Protein AF-A0A7X7E949-F1 (afdb_monomer_lite)

Sequence (56 aa):
RKRLHELPEDKDAEIICFCKISLRGYEAALVLEANGWKNVRVMEGGIMAWPYSRER

Secondary structure (DSSP, 8-state):
-TTGGGS-S-TTS-EEE--SSSHHHHHHHHHHHTTT-S-EEE-TTHHHHTTSPPP-

Structure (mmCIF, N/CA/C/O backbone):
data_AF-A0A7X7E949-F1
#
_entry.id   AF-A0A7X7E949-F1
#
loop_
_atom_site.group_PDB
_atom_site.id
_atom_site.type_symbol
_atom_site.label_atom_id
_atom_site.label_alt_id
_atom_site.label_comp_id
_atom_site.label_asym_id
_atom_site.label_entity_id
_atom_site.label_seq_id
_atom_site.pdbx_PDB_ins_code
_atom_site.Cartn_x
_atom_site.Cartn_y
_atom_site.Cartn_z
_atom_site.occupancy
_atom_site.B_iso_or_equiv
_atom_site.auth_seq_id
_atom_site.auth_comp_id
_atom_site.auth_asym_id
_atom_site.auth_atom_id
_atom_site.pdbx_PDB_model_num
ATOM 1 N N . ARG A 1 1 ? -6.401 12.750 1.108 1.00 76.88 1 ARG A N 1
ATOM 2 C CA . ARG A 1 1 ? -7.073 11.541 1.649 1.00 76.88 1 ARG A CA 1
ATOM 3 C C . ARG A 1 1 ? -8.616 11.676 1.690 1.00 76.88 1 ARG A C 1
ATOM 5 O O . ARG A 1 1 ? -9.244 11.112 2.566 1.00 76.88 1 ARG A O 1
ATOM 12 N N . LYS A 1 2 ? -9.266 12.395 0.753 1.00 93.06 2 LYS A N 1
ATOM 13 C CA . LYS A 1 2 ? -10.715 12.722 0.829 1.00 93.06 2 LYS A CA 1
ATOM 14 C C . LYS A 1 2 ? -11.664 11.579 0.411 1.00 93.06 2 LYS A C 1
ATOM 16 O O . LYS A 1 2 ? -12.853 11.652 0.681 1.00 93.06 2 LYS A O 1
ATOM 21 N N . ARG A 1 3 ? -11.132 10.540 -0.240 1.00 96.00 3 ARG A N 1
ATOM 22 C CA . ARG A 1 3 ? -11.884 9.438 -0.870 1.00 96.00 3 ARG A CA 1
ATOM 23 C C . ARG A 1 3 ? -11.681 8.088 -0.171 1.00 96.00 3 ARG A C 1
ATOM 25 O O . ARG A 1 3 ? -11.882 7.045 -0.768 1.00 96.00 3 ARG A O 1
ATOM 32 N N . LEU A 1 4 ? -11.242 8.094 1.092 1.00 95.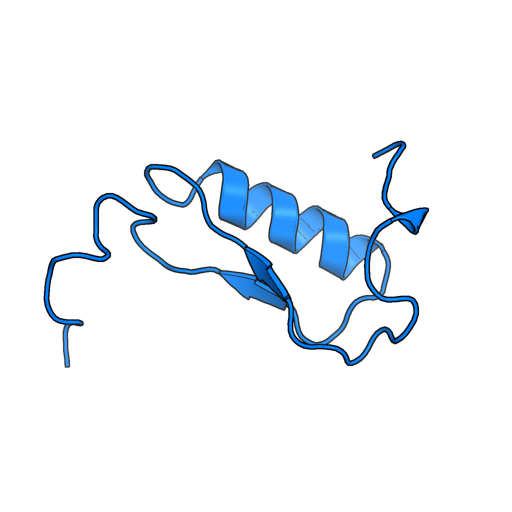88 4 LEU A N 1
ATOM 33 C CA . LEU A 1 4 ? -11.039 6.850 1.851 1.00 95.88 4 LEU A CA 1
ATOM 34 C C . LEU A 1 4 ? -12.346 6.071 2.076 1.00 95.88 4 LEU A C 1
ATOM 36 O O . LEU A 1 4 ? -12.293 4.869 2.282 1.00 95.88 4 LEU A O 1
ATOM 40 N N . HIS A 1 5 ? -13.494 6.747 2.005 1.00 95.50 5 HIS A N 1
ATOM 41 C CA . HIS A 1 5 ? -14.823 6.145 2.116 1.00 95.50 5 HIS A CA 1
ATOM 42 C C . HIS A 1 5 ? -15.239 5.325 0.883 1.00 95.50 5 HIS A C 1
ATOM 44 O O . HIS A 1 5 ? -16.252 4.646 0.929 1.00 95.50 5 HIS A O 1
ATOM 50 N N . GLU A 1 6 ? -14.495 5.402 -0.223 1.00 97.31 6 GLU A N 1
ATOM 51 C CA . GLU A 1 6 ? -14.761 4.602 -1.428 1.00 97.31 6 GLU A CA 1
ATOM 52 C C . GLU A 1 6 ? -14.052 3.241 -1.397 1.00 97.31 6 GLU A C 1
ATOM 54 O O . GLU A 1 6 ? -14.227 2.420 -2.294 1.00 97.31 6 GLU A O 1
ATOM 59 N N . LEU A 1 7 ? -13.199 3.023 -0.396 1.00 96.94 7 LEU A N 1
ATOM 60 C CA . LEU A 1 7 ? -12.488 1.769 -0.188 1.00 96.94 7 LEU A CA 1
ATOM 61 C C . LEU A 1 7 ? -13.343 0.810 0.650 1.00 96.94 7 LEU A C 1
ATOM 63 O O . LEU A 1 7 ? -14.264 1.270 1.327 1.00 96.94 7 LEU A O 1
ATOM 67 N N . PRO A 1 8 ? -13.035 -0.502 0.647 1.00 97.50 8 PRO A N 1
ATOM 68 C CA . PRO A 1 8 ? -13.768 -1.475 1.447 1.00 97.50 8 PRO A CA 1
ATOM 69 C C . PRO A 1 8 ? -13.908 -1.036 2.907 1.00 97.50 8 PRO A C 1
ATOM 71 O O . PRO A 1 8 ? -12.920 -0.665 3.551 1.00 97.50 8 PRO A O 1
ATOM 74 N N . GLU A 1 9 ? -15.142 -1.086 3.413 1.00 96.38 9 GLU A N 1
ATOM 75 C CA . GLU A 1 9 ? -15.443 -0.786 4.817 1.00 96.38 9 GLU A CA 1
ATOM 76 C C . GLU A 1 9 ? -14.797 -1.815 5.753 1.00 96.38 9 GLU A C 1
ATOM 78 O O . GLU A 1 9 ? -14.303 -1.452 6.822 1.00 96.38 9 GLU A O 1
ATOM 83 N N . ASP A 1 10 ? -14.742 -3.079 5.316 1.00 97.88 10 ASP A N 1
ATOM 84 C CA . ASP A 1 10 ? -14.006 -4.145 5.989 1.00 97.88 10 ASP A CA 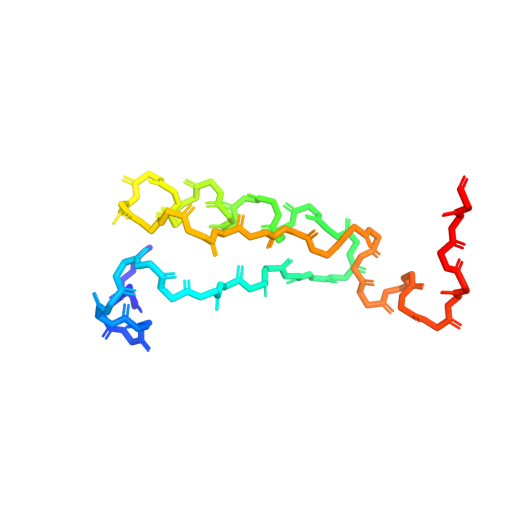1
ATOM 85 C C . ASP A 1 10 ? -12.502 -3.831 6.006 1.00 97.88 10 ASP A C 1
ATOM 87 O O . ASP A 1 10 ? -11.828 -3.771 4.973 1.00 97.88 10 ASP A O 1
ATOM 91 N N . LYS A 1 11 ? -11.971 -3.631 7.214 1.00 97.50 11 LYS A N 1
ATOM 92 C CA . LYS A 1 11 ? -10.564 -3.295 7.448 1.00 97.50 11 LYS A CA 1
ATOM 93 C C . LYS A 1 11 ? -9.617 -4.474 7.262 1.00 97.50 11 LYS A C 1
ATOM 95 O O . LYS A 1 11 ? -8.411 -4.248 7.177 1.00 97.50 11 LYS A O 1
ATOM 100 N N . ASP A 1 12 ? -10.134 -5.692 7.170 1.00 98.19 12 ASP A N 1
ATOM 101 C CA . ASP A 1 12 ? -9.352 -6.902 6.934 1.00 98.19 12 ASP A CA 1
ATOM 102 C C . ASP A 1 12 ? -9.356 -7.329 5.446 1.00 98.19 12 ASP A C 1
ATOM 104 O O . ASP A 1 12 ? -8.631 -8.252 5.060 1.00 98.19 12 ASP A O 1
ATOM 108 N N . ALA A 1 13 ? -10.088 -6.605 4.585 1.00 98.25 13 ALA A N 1
ATOM 109 C CA . ALA A 1 13 ? -10.072 -6.798 3.136 1.00 98.25 13 ALA A CA 1
ATOM 110 C C . ALA A 1 13 ? -8.661 -6.613 2.544 1.00 98.25 13 ALA A C 1
ATOM 112 O O . ALA A 1 13 ? -7.952 -5.664 2.889 1.00 98.25 13 ALA A O 1
ATOM 113 N N . GLU A 1 14 ? -8.263 -7.500 1.622 1.00 98.31 14 GLU A N 1
ATOM 114 C CA . GLU A 1 14 ? -6.967 -7.396 0.938 1.00 98.31 14 GLU A CA 1
ATOM 115 C C . GLU A 1 14 ? -6.956 -6.194 -0.019 1.00 98.31 14 GLU A C 1
ATOM 117 O O . GLU A 1 14 ? -7.798 -6.080 -0.912 1.00 98.31 14 GLU A O 1
ATOM 122 N N . ILE A 1 15 ? -5.970 -5.308 0.146 1.00 98.44 15 ILE A N 1
ATOM 123 C CA . ILE A 1 15 ? -5.740 -4.170 -0.747 1.00 98.44 15 ILE A CA 1
ATOM 124 C C . ILE A 1 15 ? -4.313 -4.231 -1.290 1.00 98.44 15 ILE A C 1
ATOM 126 O O . ILE A 1 15 ? -3.342 -4.033 -0.558 1.00 98.44 15 ILE A O 1
ATOM 130 N N . ILE A 1 16 ? -4.184 -4.445 -2.602 1.00 98.06 16 ILE A N 1
ATOM 131 C CA . ILE A 1 16 ? -2.893 -4.433 -3.301 1.00 98.06 16 ILE A CA 1
ATOM 132 C C . ILE A 1 16 ? -2.644 -3.051 -3.911 1.00 98.06 16 ILE A C 1
ATOM 134 O O . ILE A 1 16 ? -3.254 -2.662 -4.908 1.00 98.06 16 ILE A O 1
ATOM 138 N N . CYS A 1 17 ? -1.713 -2.304 -3.328 1.00 98.12 17 CYS A N 1
ATOM 139 C CA . CYS A 1 17 ? -1.288 -1.005 -3.824 1.00 98.12 17 CYS A CA 1
ATOM 140 C C . CYS A 1 17 ? -0.190 -1.158 -4.887 1.00 98.12 17 CYS A C 1
ATOM 142 O O . CYS A 1 17 ? 0.831 -1.813 -4.671 1.00 98.12 17 CYS A O 1
ATOM 144 N N . PHE A 1 18 ? -0.357 -0.495 -6.031 1.00 97.81 18 PHE A N 1
ATOM 145 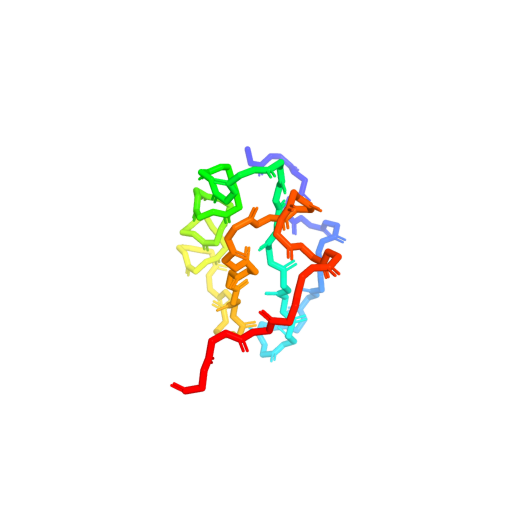C CA . PHE A 1 18 ? 0.648 -0.463 -7.092 1.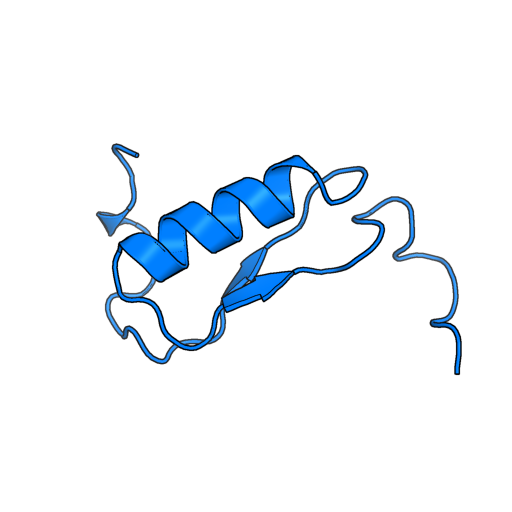00 97.81 18 PHE A CA 1
ATOM 146 C C . PHE A 1 18 ? 0.692 0.897 -7.794 1.00 97.81 18 PHE A C 1
ATOM 148 O O . PHE A 1 18 ? -0.228 1.707 -7.708 1.00 97.81 18 PHE A O 1
ATOM 155 N N . CYS A 1 19 ? 1.790 1.168 -8.499 1.00 97.50 19 CYS A N 1
ATOM 156 C CA . CYS A 1 19 ? 1.884 2.297 -9.424 1.00 97.50 19 CYS A CA 1
ATOM 157 C C . CYS A 1 19 ? 2.842 1.944 -10.575 1.00 97.50 19 CYS A C 1
ATOM 159 O O . CYS A 1 19 ? 3.027 0.768 -10.877 1.00 97.50 19 CYS A O 1
ATOM 161 N N . LYS A 1 20 ? 3.473 2.937 -11.220 1.00 97.75 20 LYS A N 1
ATOM 162 C CA . LYS A 1 20 ? 4.451 2.682 -12.291 1.00 97.75 20 LYS A CA 1
ATOM 163 C C . LYS A 1 20 ? 5.677 1.890 -11.803 1.00 97.75 20 LYS A C 1
ATOM 165 O O . LYS A 1 20 ? 6.039 0.915 -12.443 1.00 97.75 20 LYS A O 1
ATOM 170 N N . ILE A 1 21 ? 6.275 2.327 -10.689 1.00 96.25 21 ILE A N 1
ATOM 171 C CA . ILE A 1 21 ? 7.549 1.827 -10.123 1.00 96.25 21 ILE A CA 1
ATOM 172 C C . ILE A 1 21 ? 7.503 1.748 -8.579 1.00 96.25 21 ILE A C 1
ATOM 174 O O . ILE A 1 21 ? 8.441 2.120 -7.889 1.00 96.25 21 ILE A O 1
ATOM 178 N N . SER A 1 22 ? 6.350 1.375 -8.025 1.00 93.94 22 SER A N 1
ATOM 179 C CA . SER A 1 22 ? 6.076 1.172 -6.583 1.00 93.94 22 SER A CA 1
ATOM 180 C C . SER A 1 22 ? 6.210 2.340 -5.595 1.00 93.94 22 SER A C 1
ATOM 182 O O . SER A 1 22 ? 5.594 2.245 -4.542 1.00 93.94 22 SER A O 1
ATOM 184 N N . LEU A 1 23 ? 6.840 3.475 -5.921 1.00 95.88 23 LEU A N 1
ATOM 185 C CA . LEU A 1 23 ? 6.967 4.609 -4.979 1.00 95.88 23 LEU A CA 1
ATOM 186 C C . LEU A 1 23 ? 5.615 5.111 -4.429 1.00 95.88 23 LEU A C 1
ATOM 188 O O . LEU A 1 23 ? 5.379 5.108 -3.226 1.00 95.88 23 LEU A O 1
ATOM 192 N N . ARG A 1 24 ? 4.673 5.459 -5.314 1.00 97.94 24 ARG A N 1
ATOM 193 C CA . ARG A 1 24 ? 3.328 5.924 -4.909 1.00 97.94 24 ARG A CA 1
ATOM 194 C C . ARG A 1 24 ? 2.466 4.808 -4.322 1.00 97.94 24 ARG A C 1
ATOM 196 O O . ARG A 1 24 ? 1.576 5.076 -3.527 1.00 97.94 24 ARG A O 1
ATOM 203 N N . GLY A 1 25 ? 2.708 3.565 -4.745 1.00 97.62 25 GLY A N 1
ATOM 204 C CA . GLY A 1 25 ? 2.029 2.394 -4.188 1.00 97.62 25 GLY A CA 1
ATOM 205 C C . GLY A 1 25 ? 2.402 2.195 -2.721 1.00 97.62 25 GLY A C 1
ATOM 206 O O . GLY A 1 25 ? 1.529 1.940 -1.902 1.00 97.62 25 GLY A O 1
ATOM 207 N N . TYR A 1 26 ? 3.675 2.404 -2.384 1.00 97.81 26 TYR A N 1
ATOM 208 C CA . TYR A 1 26 ? 4.160 2.367 -1.011 1.00 97.81 26 TYR A CA 1
ATOM 209 C C . TYR A 1 26 ? 3.576 3.500 -0.159 1.00 97.81 26 TYR A C 1
ATOM 211 O O . TYR A 1 26 ? 3.035 3.246 0.912 1.00 97.81 26 TYR A O 1
ATOM 219 N N . GLU A 1 27 ? 3.578 4.739 -0.660 1.00 97.94 27 GLU A N 1
ATOM 220 C CA . GLU A 1 27 ? 2.926 5.857 0.039 1.00 97.94 27 GLU A CA 1
ATOM 221 C C . GLU A 1 27 ? 1.430 5.606 0.270 1.00 97.94 27 GLU A C 1
ATOM 223 O O . GLU A 1 27 ? 0.908 5.902 1.345 1.00 97.94 27 GLU A O 1
ATOM 228 N N . ALA A 1 28 ? 0.730 5.048 -0.723 1.00 97.69 28 ALA A N 1
ATOM 229 C CA . ALA A 1 28 ? -0.671 4.674 -0.581 1.00 97.69 28 ALA A CA 1
ATOM 230 C C . ALA A 1 28 ? -0.853 3.605 0.502 1.00 97.69 28 ALA A C 1
ATOM 232 O O . ALA A 1 28 ? -1.730 3.771 1.346 1.00 97.69 28 ALA A O 1
ATOM 233 N N . ALA A 1 29 ? -0.002 2.576 0.533 1.00 98.12 29 ALA A N 1
ATOM 234 C CA . ALA A 1 29 ? -0.063 1.539 1.556 1.00 98.12 29 ALA A CA 1
ATOM 235 C C . ALA A 1 29 ? 0.075 2.124 2.969 1.00 98.12 29 ALA A C 1
ATOM 237 O O . ALA A 1 29 ? -0.807 1.910 3.797 1.00 98.12 29 ALA A O 1
ATOM 238 N N . LEU A 1 30 ? 1.069 2.991 3.192 1.00 98.06 30 LEU A N 1
ATOM 239 C CA . LEU A 1 30 ? 1.251 3.688 4.471 1.00 98.06 30 LEU A CA 1
ATOM 240 C C . LEU A 1 30 ? 0.029 4.529 4.863 1.00 98.06 30 LEU A C 1
ATOM 242 O O . LEU A 1 30 ? -0.350 4.600 6.032 1.00 98.06 30 LEU A O 1
ATOM 246 N N . VAL A 1 31 ? -0.607 5.194 3.893 1.00 98.00 31 VAL A N 1
ATOM 247 C CA . VAL A 1 31 ? -1.842 5.947 4.142 1.00 98.00 31 VAL A CA 1
ATOM 248 C C . VAL A 1 31 ? -2.968 5.016 4.590 1.00 98.00 31 VAL A C 1
ATOM 250 O O . VAL A 1 31 ? -3.701 5.383 5.505 1.00 98.00 31 VAL A O 1
ATOM 253 N N . LEU A 1 32 ? -3.131 3.851 3.966 1.00 98.19 32 LEU A N 1
ATOM 254 C CA . LEU A 1 32 ? -4.189 2.902 4.311 1.00 98.19 32 LEU A CA 1
ATOM 255 C C . LEU A 1 32 ? -3.945 2.245 5.670 1.00 98.19 32 LEU A C 1
ATOM 257 O O . LEU A 1 32 ? -4.848 2.227 6.505 1.00 98.19 32 LEU A O 1
ATOM 261 N N . GLU A 1 33 ? -2.722 1.805 5.941 1.00 98.12 33 GLU A N 1
ATOM 262 C CA . GLU A 1 33 ? -2.335 1.245 7.240 1.00 98.12 33 GLU A CA 1
ATOM 263 C C . GLU A 1 33 ? -2.575 2.258 8.369 1.00 98.12 33 GLU A C 1
ATOM 265 O O . GLU A 1 33 ? -3.230 1.950 9.365 1.00 98.12 33 GLU A O 1
ATOM 270 N N . ALA A 1 34 ? -2.183 3.522 8.166 1.00 97.94 34 ALA A N 1
ATOM 271 C CA . ALA A 1 34 ? -2.450 4.602 9.118 1.00 97.94 34 ALA A CA 1
ATOM 272 C C . ALA A 1 34 ? -3.953 4.910 9.316 1.00 97.94 34 ALA A C 1
ATOM 274 O O . ALA A 1 34 ? -4.311 5.626 10.248 1.00 97.94 34 ALA A O 1
ATOM 275 N N . ASN A 1 35 ? -4.835 4.408 8.443 1.00 97.44 35 ASN A N 1
ATOM 276 C CA . ASN A 1 35 ? -6.297 4.527 8.543 1.00 97.44 35 ASN A CA 1
ATOM 277 C C . ASN A 1 35 ? -6.980 3.182 8.883 1.00 97.44 35 ASN A C 1
ATOM 279 O O . ASN A 1 35 ? -8.195 3.026 8.697 1.00 97.44 35 ASN A O 1
ATOM 283 N N . GLY A 1 36 ? -6.209 2.220 9.395 1.00 97.69 36 GLY A N 1
ATOM 284 C CA . GLY A 1 36 ? -6.706 1.019 10.060 1.00 97.69 36 GLY A CA 1
ATOM 285 C C . GLY A 1 36 ? -6.950 -0.192 9.167 1.00 97.69 36 GLY A C 1
ATOM 286 O O . GLY A 1 36 ? -7.427 -1.196 9.685 1.00 97.69 36 GLY A O 1
ATOM 287 N N . TRP A 1 37 ? -6.650 -0.133 7.864 1.00 98.56 37 TRP A N 1
ATOM 288 C CA . TRP A 1 37 ? -6.646 -1.346 7.038 1.00 98.56 37 TRP A CA 1
ATOM 289 C C . TRP A 1 37 ? -5.465 -2.232 7.435 1.00 98.56 37 TRP A C 1
ATOM 291 O O . TRP A 1 37 ? -4.343 -1.744 7.553 1.00 98.56 37 TRP A O 1
ATOM 301 N N . LYS A 1 38 ? -5.725 -3.522 7.656 1.00 98.31 38 LYS A N 1
ATOM 302 C CA . LYS A 1 38 ? -4.756 -4.463 8.240 1.00 98.31 38 LYS A CA 1
ATOM 303 C C . LYS A 1 38 ? -4.116 -5.397 7.217 1.00 98.31 38 LYS A C 1
ATOM 305 O O . LYS A 1 38 ? -3.067 -5.968 7.492 1.00 98.31 38 LYS A O 1
ATOM 310 N N . ASN A 1 39 ? -4.737 -5.546 6.048 1.00 98.38 39 ASN A N 1
ATOM 311 C CA . ASN A 1 39 ? -4.281 -6.431 4.979 1.00 98.38 39 ASN A CA 1
ATOM 312 C C . ASN A 1 39 ? -3.912 -5.633 3.718 1.00 98.38 39 ASN A C 1
ATOM 314 O O . ASN A 1 39 ? -4.518 -5.767 2.654 1.00 98.38 39 ASN A O 1
ATOM 318 N N . VAL A 1 40 ? -2.933 -4.741 3.864 1.00 98.44 40 VAL A N 1
ATOM 319 C CA . VAL A 1 40 ? -2.436 -3.895 2.775 1.00 98.44 40 VAL A CA 1
ATOM 320 C C . VAL A 1 40 ? -1.097 -4.439 2.297 1.00 98.44 40 VAL A C 1
ATOM 322 O O . VAL A 1 40 ? -0.215 -4.744 3.094 1.00 98.44 40 VAL A O 1
ATOM 325 N N . ARG A 1 41 ? -0.932 -4.590 0.983 1.00 97.94 41 ARG A N 1
ATOM 326 C CA . ARG A 1 41 ? 0.304 -5.103 0.379 1.00 97.94 41 ARG A CA 1
ATOM 327 C C . ARG A 1 41 ? 0.714 -4.222 -0.786 1.00 97.94 41 ARG A C 1
ATOM 329 O O . ARG A 1 41 ? -0.126 -3.604 -1.437 1.00 97.94 41 ARG A O 1
ATOM 336 N N . VAL A 1 42 ? 2.008 -4.184 -1.081 1.00 97.50 42 VAL A N 1
ATOM 337 C CA . VAL A 1 42 ? 2.545 -3.444 -2.227 1.00 97.50 42 VAL A CA 1
ATOM 338 C C . VAL A 1 42 ? 2.994 -4.425 -3.300 1.00 97.50 42 VAL A C 1
ATOM 340 O O . VAL A 1 42 ? 3.708 -5.384 -3.020 1.00 97.50 42 VAL A O 1
ATOM 343 N N . MET A 1 43 ? 2.601 -4.164 -4.543 1.00 96.19 43 M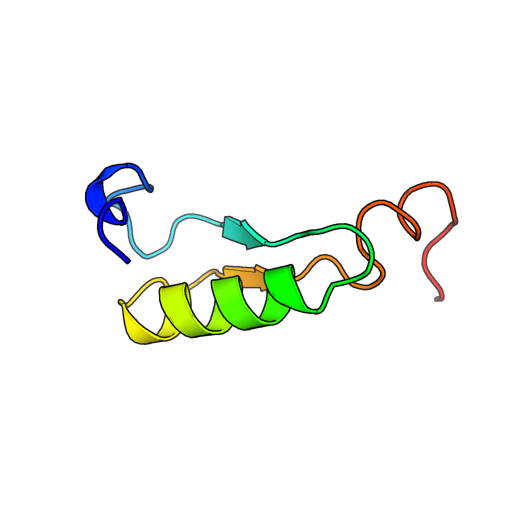ET A N 1
ATOM 344 C CA . MET A 1 43 ? 3.149 -4.853 -5.707 1.00 96.19 43 MET A CA 1
ATOM 345 C C . MET A 1 43 ? 4.492 -4.219 -6.073 1.00 96.19 43 MET A C 1
ATOM 347 O O . MET A 1 43 ? 4.548 -3.113 -6.627 1.00 96.19 43 MET A O 1
ATOM 351 N N . GLU A 1 44 ? 5.579 -4.889 -5.701 1.00 93.12 44 GLU A N 1
ATOM 352 C CA . GLU A 1 44 ? 6.945 -4.420 -5.931 1.00 93.12 44 GLU A CA 1
ATOM 353 C C . GLU A 1 44 ? 7.270 -4.304 -7.432 1.00 93.12 44 GLU A C 1
ATOM 355 O O . GLU A 1 44 ? 6.738 -5.037 -8.263 1.00 93.12 44 GLU A O 1
ATOM 360 N N . GLY A 1 45 ? 8.069 -3.298 -7.794 1.00 94.50 45 GLY A N 1
ATOM 361 C CA . GLY A 1 45 ? 8.381 -2.926 -9.177 1.00 94.50 45 GLY A CA 1
ATOM 362 C C . GLY A 1 45 ? 7.223 -2.327 -9.998 1.00 94.50 45 GLY A C 1
ATOM 363 O O . GLY A 1 45 ? 7.454 -1.749 -11.063 1.00 94.50 45 GLY A O 1
ATOM 364 N N . GLY A 1 46 ? 5.984 -2.376 -9.500 1.00 95.81 46 GLY A N 1
ATOM 365 C CA . GLY A 1 46 ? 4.816 -1.779 -10.136 1.00 95.81 46 GLY A CA 1
ATOM 366 C C . GLY A 1 46 ? 4.479 -2.427 -11.479 1.00 95.81 46 GLY A C 1
ATOM 367 O O . GLY A 1 46 ? 4.901 -3.539 -11.787 1.00 95.81 46 GLY A O 1
ATOM 368 N N . ILE A 1 47 ? 3.716 -1.719 -12.313 1.00 96.94 47 ILE A N 1
ATOM 369 C CA . ILE A 1 47 ? 3.313 -2.255 -13.623 1.00 96.94 47 ILE A CA 1
ATOM 370 C C . ILE A 1 47 ? 4.507 -2.490 -14.560 1.00 96.94 47 ILE A C 1
ATOM 372 O O . ILE A 1 47 ? 4.410 -3.297 -15.475 1.00 96.94 47 ILE A O 1
ATOM 376 N N . MET A 1 48 ? 5.636 -1.807 -14.334 1.00 96.50 48 MET A N 1
ATOM 377 C CA . MET A 1 48 ? 6.853 -2.017 -15.118 1.00 96.50 48 MET A CA 1
ATOM 378 C C . MET A 1 48 ? 7.486 -3.384 -14.850 1.00 96.50 48 MET A C 1
ATOM 380 O O . MET A 1 48 ? 8.060 -3.953 -15.769 1.00 96.50 48 MET A O 1
ATOM 384 N N . ALA A 1 49 ? 7.380 -3.911 -13.627 1.00 95.50 49 ALA A N 1
ATOM 385 C CA . ALA A 1 49 ? 7.916 -5.227 -13.284 1.00 95.50 49 ALA A CA 1
ATOM 386 C C . ALA A 1 49 ? 6.938 -6.376 -13.573 1.00 95.50 49 ALA A C 1
ATOM 388 O O . ALA A 1 49 ? 7.376 -7.505 -13.759 1.00 95.50 49 ALA A O 1
ATOM 389 N N . TRP A 1 50 ? 5.633 -6.093 -13.661 1.00 94.19 50 TRP A N 1
ATOM 390 C CA . TRP A 1 50 ? 4.578 -7.094 -13.873 1.00 94.19 50 TRP A CA 1
ATOM 391 C C . TRP A 1 50 ? 4.811 -8.080 -15.037 1.00 94.19 50 TRP A C 1
ATOM 393 O O . TRP A 1 50 ? 4.494 -9.256 -14.867 1.00 94.19 50 TRP A O 1
ATOM 403 N N . PRO A 1 51 ? 5.344 -7.670 -16.210 1.00 95.44 51 PRO A N 1
ATOM 404 C CA . PRO A 1 51 ? 5.558 -8.593 -17.327 1.00 95.44 51 PRO A CA 1
ATOM 405 C C . PRO A 1 51 ? 6.689 -9.601 -17.097 1.00 95.44 51 PRO A C 1
ATOM 407 O O . PRO A 1 51 ? 6.807 -10.563 -17.854 1.00 95.44 51 PRO A O 1
ATOM 410 N N . TYR A 1 52 ? 7.547 -9.365 -16.106 1.00 94.12 52 TYR A N 1
ATOM 411 C CA . TYR A 1 52 ? 8.709 -10.195 -15.827 1.00 94.12 52 TYR A CA 1
ATOM 412 C C . TYR A 1 52 ? 8.386 -11.206 -14.725 1.00 94.12 52 TYR A C 1
ATOM 414 O O . TYR A 1 52 ? 7.573 -10.962 -13.833 1.00 94.12 52 TYR A O 1
ATOM 422 N N . SER A 1 53 ? 9.032 -12.369 -14.776 1.00 91.19 53 SER A N 1
ATOM 423 C CA . SER A 1 53 ? 8.917 -13.365 -13.713 1.00 91.19 53 SER A CA 1
ATOM 424 C C . SER A 1 53 ? 9.459 -12.814 -12.397 1.00 91.19 53 SER A C 1
ATOM 426 O O . SER A 1 53 ? 10.485 -12.135 -12.382 1.00 91.19 53 SER A O 1
ATOM 428 N N . ARG A 1 54 ? 8.809 -13.167 -11.285 1.00 84.50 54 ARG A N 1
ATOM 429 C CA . ARG A 1 54 ? 9.339 -12.880 -9.949 1.00 84.50 54 ARG A CA 1
ATOM 430 C C . ARG A 1 54 ? 10.678 -13.584 -9.748 1.00 84.50 54 ARG A C 1
ATOM 432 O O . ARG A 1 54 ? 10.847 -14.728 -10.171 1.00 84.50 54 ARG A O 1
ATOM 439 N N . GLU A 1 55 ? 11.595 -12.902 -9.075 1.00 78.19 55 GLU A N 1
ATOM 440 C CA . GLU A 1 55 ? 12.808 -13.525 -8.553 1.00 78.19 55 GLU A CA 1
ATOM 441 C C . GL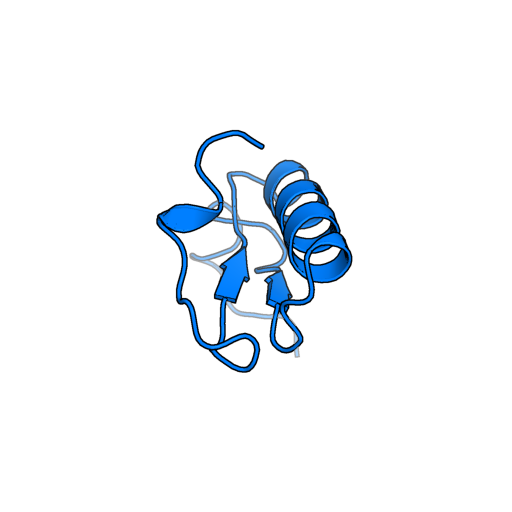U A 1 55 ? 12.422 -14.575 -7.491 1.00 78.19 55 GLU A C 1
ATOM 443 O O . GLU A 1 55 ? 11.403 -14.420 -6.806 1.00 78.19 55 GLU A O 1
ATOM 448 N N . ARG A 1 56 ? 13.159 -15.692 -7.452 1.00 67.06 56 ARG A N 1
ATOM 449 C CA . ARG A 1 56 ? 12.863 -16.846 -6.588 1.00 67.06 56 ARG A CA 1
ATOM 450 C C . ARG A 1 56 ? 13.365 -16.650 -5.169 1.00 67.06 56 ARG A C 1
ATOM 452 O O . ARG A 1 56 ? 14.506 -16.168 -5.027 1.00 67.06 56 ARG A O 1
#

Radius of gyration: 12.24 Å; chains: 1; bounding box: 28×30×27 Å

pLDDT: mean 95.43, std 5.69, range [67.06, 98.56]

Foldseek 3Di:
DVCPVVDDPPLADAAEFADQAQPVSVVVQVVSVVVRRDHYHYDHGGPVCVVDDDDD